Protein AF-A0A2A2G7P6-F1 (afdb_monomer_lite)

Secondary structure (DSSP, 8-state):
--HHHHHHHHHHHHHHHT-SSHHHHHHHHHHHTTT-HHHHHHHHHHHHHHHHHHHHHHHS--

Radius of gyration: 12.68 Å; chains: 1; bounding box: 36×20×34 Å

Structure (mmCIF, N/CA/C/O backbone):
data_AF-A0A2A2G7P6-F1
#
_entry.id   AF-A0A2A2G7P6-F1
#
loop_
_atom_site.group_PDB
_atom_site.id
_atom_site.type_symbol
_atom_site.label_atom_id
_atom_site.label_alt_id
_atom_site.label_comp_id
_atom_site.label_asym_id
_atom_site.label_entity_id
_atom_site.label_seq_id
_atom_site.pdbx_PDB_ins_code
_atom_site.Cartn_x
_atom_site.Cartn_y
_atom_site.Cartn_z
_atom_site.occupancy
_atom_site.B_iso_or_equiv
_atom_site.auth_seq_id
_atom_site.auth_comp_id
_atom_site.auth_asym_id
_atom_site.auth_atom_id
_atom_site.pdbx_PDB_model_num
ATOM 1 N N . MET A 1 1 ? -11.580 -11.678 -4.623 1.00 61.31 1 MET A N 1
ATOM 2 C CA . MET A 1 1 ? -11.321 -10.619 -3.621 1.00 61.31 1 MET A CA 1
ATOM 3 C C . MET A 1 1 ? -12.565 -9.758 -3.524 1.00 61.31 1 MET A C 1
ATOM 5 O O . MET A 1 1 ? -13.222 -9.586 -4.539 1.00 61.31 1 MET A O 1
ATOM 9 N N . ASP A 1 2 ? -12.899 -9.266 -2.333 1.00 80.56 2 ASP A N 1
ATOM 10 C CA . ASP A 1 2 ? -14.013 -8.330 -2.134 1.00 80.56 2 ASP A CA 1
ATOM 11 C C . ASP A 1 2 ? -13.751 -7.023 -2.896 1.00 80.56 2 ASP A C 1
ATOM 13 O O . ASP A 1 2 ? -12.676 -6.436 -2.754 1.00 80.56 2 ASP A O 1
ATOM 17 N N . GLN A 1 3 ? -14.709 -6.563 -3.698 1.00 80.12 3 GLN A N 1
ATOM 18 C CA . GLN A 1 3 ? -14.535 -5.414 -4.595 1.00 80.12 3 GLN A CA 1
ATOM 19 C C . GLN A 1 3 ? -14.226 -4.125 -3.810 1.00 80.12 3 GLN A C 1
ATOM 21 O O . GLN A 1 3 ? -13.296 -3.393 -4.142 1.00 80.12 3 GLN A O 1
ATOM 26 N N . SER A 1 4 ? -14.903 -3.924 -2.677 1.00 82.00 4 SER A N 1
ATOM 27 C CA . SER A 1 4 ? -14.667 -2.808 -1.748 1.00 82.00 4 SER A CA 1
ATOM 28 C C . SER A 1 4 ? -13.274 -2.827 -1.118 1.00 82.00 4 SER A C 1
ATOM 30 O O . SER A 1 4 ? -12.710 -1.788 -0.778 1.00 82.00 4 SER A O 1
ATOM 32 N N . ARG A 1 5 ? -12.708 -4.023 -0.934 1.00 81.94 5 ARG A N 1
ATOM 33 C CA . ARG A 1 5 ? -11.362 -4.186 -0.383 1.00 81.94 5 ARG A CA 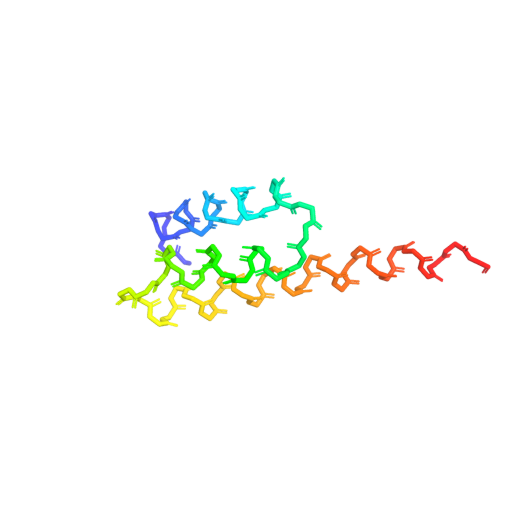1
ATOM 34 C C . ARG A 1 5 ? -10.302 -3.886 -1.432 1.00 81.94 5 ARG A C 1
ATOM 36 O O . ARG A 1 5 ? -9.262 -3.339 -1.085 1.00 81.94 5 ARG A O 1
ATOM 43 N N . TRP A 1 6 ? -10.579 -4.215 -2.690 1.00 84.75 6 TRP A N 1
ATOM 44 C CA . TRP A 1 6 ? -9.667 -3.930 -3.788 1.00 84.75 6 TRP A CA 1
ATOM 45 C C . TRP A 1 6 ? -9.562 -2.432 -4.076 1.00 84.75 6 TRP A C 1
ATOM 47 O O . TRP A 1 6 ? -8.453 -1.917 -4.114 1.00 84.75 6 TRP A O 1
ATOM 57 N N . GLN A 1 7 ? -10.683 -1.704 -4.073 1.00 86.81 7 GLN A N 1
ATOM 58 C CA . GLN A 1 7 ? -10.656 -0.244 -4.233 1.00 86.81 7 GLN A CA 1
ATOM 59 C C . GLN A 1 7 ? -9.858 0.478 -3.140 1.00 86.81 7 GLN A C 1
ATOM 61 O O . GLN A 1 7 ? -9.161 1.448 -3.418 1.00 86.81 7 GLN A O 1
ATOM 66 N N . LYS A 1 8 ? -9.922 -0.002 -1.890 1.00 87.69 8 LYS A N 1
ATOM 67 C CA . LYS A 1 8 ? -9.078 0.537 -0.813 1.00 87.69 8 LYS A CA 1
ATOM 68 C C . LYS A 1 8 ? -7.594 0.296 -1.067 1.00 87.69 8 LYS A C 1
ATOM 70 O O . LYS A 1 8 ? -6.789 1.163 -0.759 1.00 87.69 8 LYS A O 1
ATOM 75 N N . ILE A 1 9 ? -7.239 -0.879 -1.583 1.00 88.31 9 ILE A N 1
ATOM 76 C CA . ILE A 1 9 ? -5.849 -1.204 -1.909 1.00 88.31 9 ILE A CA 1
ATOM 77 C C . ILE A 1 9 ? -5.362 -0.313 -3.047 1.00 88.31 9 ILE A C 1
ATOM 79 O O . ILE A 1 9 ? -4.290 0.261 -2.910 1.00 88.31 9 ILE A O 1
ATOM 83 N N . GLU A 1 10 ? -6.154 -0.157 -4.109 1.00 88.75 10 GLU A N 1
ATOM 84 C CA . GLU A 1 10 ? -5.819 0.710 -5.242 1.00 88.75 10 GLU A CA 1
ATOM 85 C C . GLU A 1 10 ? -5.591 2.155 -4.800 1.00 88.75 10 GLU A C 1
ATOM 87 O O . GLU A 1 10 ? -4.535 2.693 -5.093 1.00 88.75 10 GLU A O 1
ATOM 92 N N . LEU A 1 11 ? -6.500 2.749 -4.018 1.00 91.12 11 LEU A N 1
ATOM 93 C CA . LEU A 1 11 ? -6.342 4.127 -3.528 1.00 91.12 11 LEU A CA 1
ATOM 94 C C . LEU A 1 11 ? -5.047 4.328 -2.729 1.00 91.12 11 LEU A C 1
ATOM 96 O O . LEU A 1 11 ? -4.308 5.276 -2.974 1.00 91.12 1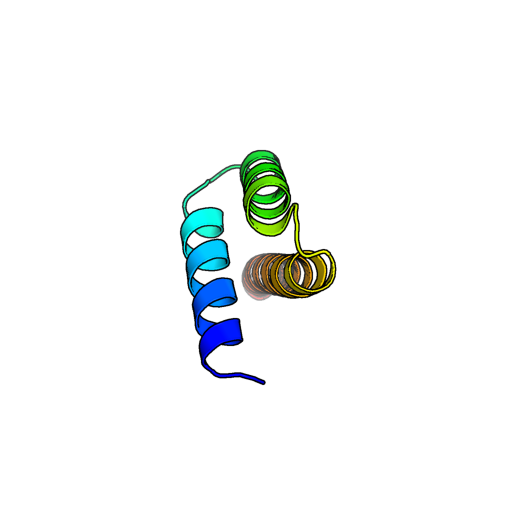1 LEU A O 1
ATOM 100 N N . ILE A 1 12 ? -4.758 3.419 -1.792 1.00 91.06 12 ILE A N 1
ATOM 101 C CA . ILE A 1 12 ? -3.546 3.503 -0.964 1.00 91.06 12 ILE A CA 1
ATOM 102 C C . ILE A 1 12 ? -2.295 3.321 -1.828 1.00 91.06 12 ILE A C 1
ATOM 104 O O . ILE A 1 12 ? -1.283 3.971 -1.585 1.00 91.06 12 ILE A O 1
ATOM 108 N N . LEU A 1 13 ? -2.339 2.420 -2.809 1.00 90.06 13 LEU A N 1
ATOM 109 C CA . LEU A 1 13 ? -1.210 2.151 -3.692 1.00 90.06 13 LEU A CA 1
ATOM 110 C C . LEU A 1 13 ? -0.943 3.332 -4.633 1.00 90.06 13 LEU A C 1
ATOM 112 O O . LEU A 1 13 ? 0.212 3.703 -4.802 1.00 90.06 13 LEU A O 1
ATOM 116 N N . ASP A 1 14 ? -1.992 3.930 -5.197 1.00 89.81 14 ASP A N 1
ATOM 117 C CA . ASP A 1 14 ? -1.903 5.084 -6.096 1.00 89.81 14 ASP A CA 1
ATOM 118 C C . ASP A 1 14 ? -1.322 6.298 -5.356 1.00 89.81 14 ASP A C 1
ATOM 120 O O . ASP A 1 14 ? -0.317 6.855 -5.790 1.00 89.81 14 ASP A O 1
ATOM 124 N N . GLU A 1 15 ? -1.846 6.616 -4.161 1.00 91.88 15 GLU A N 1
ATOM 125 C CA . GLU A 1 15 ? -1.272 7.659 -3.297 1.00 91.88 15 GLU A CA 1
ATOM 126 C C 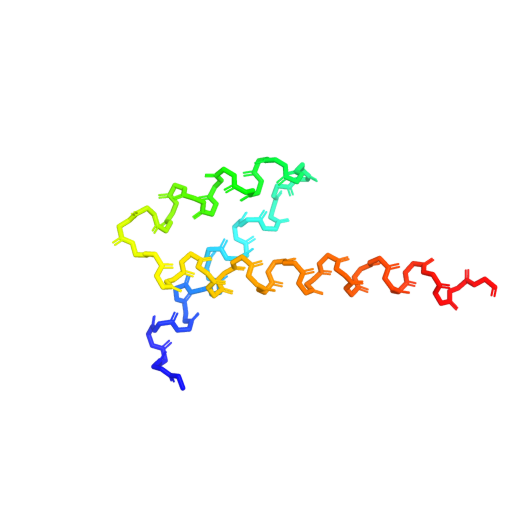. GLU A 1 15 ? 0.175 7.344 -2.904 1.00 91.88 15 GLU A C 1
ATOM 128 O O . GLU A 1 15 ? 1.030 8.227 -2.970 1.00 91.88 15 GLU A O 1
ATOM 133 N N . ALA A 1 16 ? 0.484 6.095 -2.538 1.00 90.44 16 ALA A N 1
ATOM 134 C CA . ALA A 1 16 ? 1.851 5.707 -2.205 1.00 90.44 16 ALA A CA 1
ATOM 135 C C . ALA A 1 16 ? 2.799 5.938 -3.392 1.00 90.44 16 ALA A C 1
ATOM 137 O O . ALA A 1 16 ? 3.887 6.465 -3.207 1.00 90.44 16 ALA A O 1
ATOM 138 N N . LEU A 1 17 ? 2.395 5.610 -4.617 1.00 88.00 17 LEU A N 1
ATOM 139 C CA . LEU A 1 17 ? 3.237 5.783 -5.805 1.00 88.00 17 LEU A CA 1
ATOM 140 C C . LEU A 1 17 ? 3.460 7.253 -6.199 1.00 88.00 17 LEU A C 1
ATOM 142 O O . LEU A 1 17 ? 4.360 7.518 -6.992 1.00 88.00 17 LEU A O 1
ATOM 146 N N . THR A 1 18 ? 2.708 8.207 -5.635 1.00 91.12 18 THR A N 1
ATOM 147 C CA . THR A 1 18 ? 2.983 9.644 -5.830 1.00 91.12 18 THR A CA 1
ATOM 148 C C . THR A 1 18 ? 4.239 10.122 -5.100 1.00 91.12 18 THR A C 1
ATOM 150 O O . THR A 1 18 ? 4.811 11.145 -5.477 1.00 91.12 18 THR A O 1
ATOM 153 N N . PHE A 1 19 ? 4.688 9.396 -4.072 1.00 89.12 19 PHE A N 1
ATOM 154 C CA . PHE A 1 19 ? 5.935 9.706 -3.381 1.00 89.12 19 PHE A CA 1
ATOM 155 C C . PHE A 1 19 ? 7.121 9.152 -4.173 1.00 89.12 19 PHE A C 1
ATOM 157 O O . PHE A 1 19 ? 7.147 7.971 -4.521 1.00 89.12 19 PHE A O 1
ATOM 164 N N . GLU A 1 20 ? 8.127 9.990 -4.415 1.00 82.25 20 GLU A N 1
ATOM 165 C CA . GLU A 1 20 ? 9.353 9.592 -5.121 1.00 82.25 20 GLU A CA 1
ATOM 166 C C . GLU A 1 20 ? 10.258 8.706 -4.253 1.00 82.25 20 GLU A C 1
ATOM 168 O O . GLU A 1 20 ? 10.946 7.819 -4.758 1.00 82.25 20 GLU A O 1
ATOM 173 N N . ASP A 1 21 ? 10.248 8.928 -2.937 1.00 87.19 21 ASP A N 1
ATOM 174 C CA . ASP A 1 21 ? 11.133 8.243 -2.005 1.00 87.19 21 ASP A CA 1
ATOM 175 C C . ASP A 1 21 ? 10.511 6.968 -1.419 1.00 87.19 21 ASP A C 1
ATOM 177 O O . ASP A 1 21 ? 9.411 6.970 -0.862 1.00 87.19 21 ASP A O 1
ATOM 181 N N . GLN A 1 22 ? 11.268 5.870 -1.481 1.00 86.00 22 GLN A N 1
ATOM 182 C CA . GLN A 1 22 ? 10.836 4.550 -1.028 1.00 86.00 22 GLN A CA 1
ATOM 183 C C . GLN A 1 22 ? 10.410 4.522 0.449 1.00 86.00 22 GLN A C 1
ATOM 185 O O . GLN A 1 22 ? 9.453 3.824 0.806 1.00 86.00 22 GLN A O 1
ATOM 190 N N . GLN A 1 23 ? 11.121 5.255 1.306 1.00 87.56 23 GLN A N 1
ATOM 191 C CA . GLN A 1 23 ? 10.864 5.306 2.740 1.00 87.56 23 GLN A CA 1
ATOM 192 C C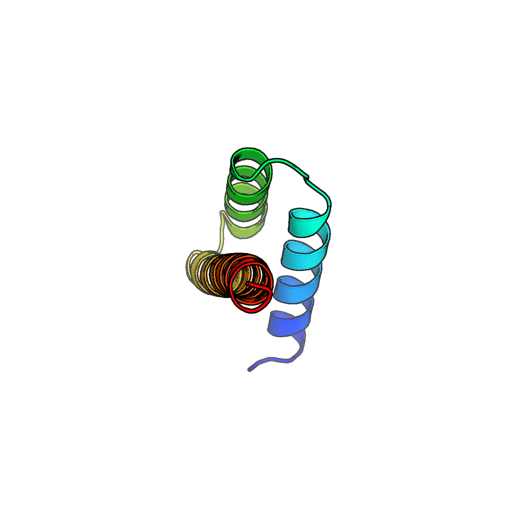 . GLN A 1 23 ? 9.550 6.041 3.018 1.00 87.56 23 GLN A C 1
ATOM 194 O O . GLN A 1 23 ? 8.742 5.564 3.819 1.00 87.56 23 GLN A O 1
ATOM 199 N N . GLN A 1 24 ? 9.280 7.129 2.290 1.00 89.69 24 GLN A N 1
ATOM 200 C CA . GLN A 1 24 ? 8.005 7.850 2.374 1.00 89.69 24 GLN A CA 1
ATOM 201 C C . GLN A 1 24 ? 6.818 6.980 1.944 1.00 89.69 24 GLN A C 1
ATOM 203 O O . GLN A 1 24 ? 5.783 6.981 2.616 1.00 89.69 24 GLN A O 1
ATOM 208 N N . GLN A 1 25 ? 6.980 6.183 0.882 1.00 90.44 25 GLN A N 1
ATOM 209 C CA . GLN A 1 25 ? 5.961 5.222 0.447 1.00 90.44 25 GLN A CA 1
ATOM 210 C C . GLN A 1 25 ? 5.636 4.202 1.551 1.00 90.44 25 GLN A C 1
ATOM 212 O O . GLN A 1 25 ? 4.467 3.934 1.835 1.00 90.44 25 GLN A O 1
ATOM 217 N N . GLU A 1 26 ? 6.659 3.630 2.194 1.00 88.25 26 GLU A N 1
ATOM 218 C CA . GLU A 1 26 ? 6.467 2.621 3.244 1.00 88.25 26 GLU A CA 1
ATOM 219 C C . GLU A 1 26 ? 5.843 3.210 4.514 1.00 88.25 26 GLU A C 1
ATOM 221 O O . GLU A 1 26 ? 4.933 2.600 5.084 1.00 88.25 26 GLU A O 1
ATOM 226 N N . GLU A 1 27 ? 6.251 4.415 4.919 1.00 91.25 27 GLU A N 1
ATOM 227 C CA . GLU A 1 27 ? 5.625 5.130 6.034 1.00 91.25 27 GLU A CA 1
ATOM 228 C C . GLU A 1 27 ? 4.152 5.458 5.769 1.00 91.25 27 GLU A C 1
ATOM 230 O O . GLU A 1 27 ? 3.320 5.349 6.677 1.00 91.25 27 GLU A O 1
ATOM 235 N N . PHE A 1 28 ? 3.815 5.866 4.543 1.00 92.12 28 PHE A N 1
ATOM 236 C CA . PHE A 1 28 ? 2.434 6.140 4.159 1.00 92.12 28 PHE A CA 1
ATOM 237 C C . PHE A 1 28 ? 1.585 4.869 4.230 1.00 92.12 28 PHE A C 1
ATOM 239 O O . PHE A 1 28 ? 0.547 4.860 4.894 1.00 92.12 28 PHE A O 1
ATOM 246 N N . VAL A 1 29 ? 2.050 3.772 3.623 1.00 90.25 29 VAL A N 1
ATOM 247 C CA . VAL A 1 29 ? 1.335 2.486 3.631 1.00 90.25 29 VAL A CA 1
ATOM 248 C C . VAL A 1 29 ? 1.156 1.958 5.056 1.00 90.25 29 VAL A C 1
ATOM 250 O O . VAL A 1 29 ? 0.080 1.456 5.393 1.00 90.25 29 VAL A O 1
ATOM 253 N N . GLU A 1 30 ? 2.164 2.101 5.920 1.00 89.62 30 GLU A N 1
ATOM 254 C CA . GLU A 1 30 ? 2.058 1.728 7.334 1.00 89.62 30 GLU A CA 1
ATOM 255 C C . GLU A 1 30 ? 1.002 2.566 8.071 1.00 89.62 30 GLU A C 1
ATOM 257 O O . GLU A 1 30 ? 0.171 2.013 8.798 1.00 89.62 30 GLU A O 1
ATOM 262 N N . LYS A 1 31 ? 0.979 3.887 7.858 1.00 90.12 31 LYS A N 1
ATOM 263 C CA . LYS A 1 31 ? -0.010 4.788 8.475 1.00 90.12 31 LYS A CA 1
ATOM 264 C C . LYS A 1 31 ? -1.426 4.529 7.948 1.00 90.12 31 LYS A C 1
ATOM 266 O O . LYS A 1 31 ? -2.354 4.447 8.752 1.00 90.12 31 LYS A O 1
ATOM 271 N N . ALA A 1 32 ? -1.590 4.339 6.641 1.00 88.38 32 ALA A N 1
ATOM 272 C CA . ALA A 1 32 ? -2.879 4.092 5.992 1.00 88.38 32 ALA A CA 1
ATOM 273 C C . ALA A 1 32 ? -3.475 2.722 6.362 1.00 88.38 32 ALA A C 1
ATOM 275 O O . ALA A 1 32 ? -4.692 2.579 6.491 1.00 88.38 32 ALA A O 1
ATOM 276 N N . CYS A 1 33 ? -2.623 1.716 6.589 1.00 88.25 33 CYS A N 1
ATOM 277 C CA . CYS A 1 33 ? -3.045 0.354 6.919 1.00 88.25 33 CYS A C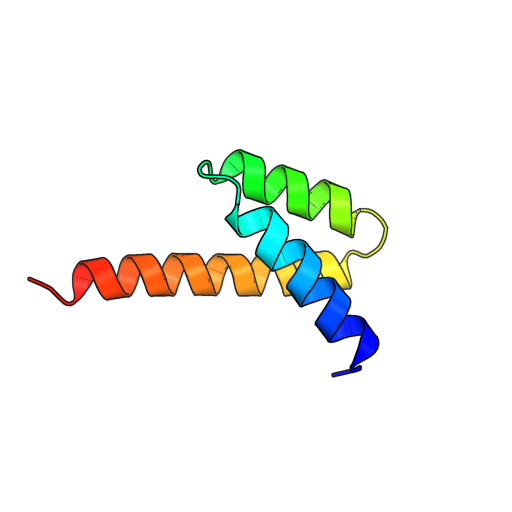A 1
ATOM 278 C C . CYS A 1 33 ? -2.938 0.013 8.415 1.00 88.25 33 CYS A C 1
ATOM 280 O O . CYS A 1 33 ? -3.172 -1.136 8.785 1.00 88.25 33 CYS A O 1
ATOM 282 N N . LYS A 1 34 ? -2.603 0.974 9.287 1.00 80.75 34 LYS A N 1
ATOM 283 C CA . LYS A 1 34 ? -2.312 0.756 10.718 1.00 80.75 34 LYS A CA 1
ATOM 284 C C . LYS A 1 34 ? -3.350 -0.082 11.494 1.00 80.75 34 LYS A C 1
ATOM 286 O O . LYS A 1 34 ? -2.932 -0.890 12.321 1.00 80.75 34 LYS A O 1
ATOM 291 N N . PRO A 1 35 ? -4.673 0.044 11.262 1.00 82.56 35 PRO A N 1
ATOM 292 C CA . PRO A 1 35 ? -5.656 -0.814 11.930 1.00 82.56 35 PRO A CA 1
ATOM 293 C C . PRO A 1 35 ? -5.849 -2.193 11.267 1.00 82.56 35 PRO A C 1
ATOM 295 O O . PRO A 1 35 ? -6.475 -3.064 11.868 1.00 82.56 35 PRO A O 1
ATOM 298 N N . ASP A 1 36 ? -5.334 -2.421 10.053 1.00 86.38 36 ASP A N 1
ATOM 299 C CA . ASP A 1 36 ? -5.566 -3.639 9.268 1.00 86.38 36 ASP A CA 1
ATOM 300 C C . ASP A 1 36 ? -4.252 -4.246 8.740 1.00 86.38 36 ASP A C 1
ATOM 302 O O . ASP A 1 36 ? -3.790 -4.005 7.621 1.00 86.38 36 ASP A O 1
ATOM 306 N N . HIS A 1 37 ? -3.662 -5.124 9.554 1.00 85.38 37 HIS A N 1
ATOM 307 C CA . HIS A 1 37 ? -2.433 -5.845 9.212 1.00 85.38 37 HIS A CA 1
ATOM 308 C C . HIS A 1 37 ? -2.548 -6.722 7.955 1.00 85.38 37 HIS A C 1
ATOM 310 O O . HIS A 1 37 ? -1.533 -6.997 7.307 1.00 85.38 37 HIS A O 1
ATOM 316 N N . LYS A 1 38 ? -3.750 -7.207 7.606 1.00 87.00 38 LYS A N 1
ATOM 317 C CA . LYS A 1 38 ? -3.934 -8.002 6.381 1.00 87.00 38 LYS A CA 1
ATOM 318 C C . LYS A 1 38 ? -3.901 -7.096 5.157 1.00 87.00 38 LYS A C 1
ATOM 320 O O . LYS A 1 38 ? -3.304 -7.485 4.155 1.00 87.00 38 LYS A O 1
ATOM 325 N N . LEU A 1 39 ? -4.515 -5.919 5.246 1.00 86.81 39 LEU A N 1
ATOM 326 C CA . LEU A 1 39 ? -4.453 -4.893 4.211 1.00 86.81 39 LEU A CA 1
ATOM 327 C C . LEU A 1 39 ? -3.007 -4.438 3.984 1.00 86.81 39 LEU A C 1
ATOM 329 O O . LEU A 1 39 ? -2.538 -4.475 2.851 1.00 86.81 39 LEU A O 1
ATOM 333 N N . TYR A 1 40 ? -2.273 -4.153 5.064 1.00 89.00 40 TYR A N 1
ATOM 334 C CA . TYR A 1 40 ? -0.858 -3.773 4.996 1.00 89.00 40 TYR A CA 1
ATOM 335 C C . TYR A 1 40 ? -0.019 -4.790 4.212 1.00 89.00 40 TYR A C 1
ATOM 337 O O . TYR A 1 40 ? 0.713 -4.423 3.295 1.00 89.00 40 TYR A O 1
ATOM 345 N N . LYS A 1 41 ? -0.153 -6.089 4.524 1.00 8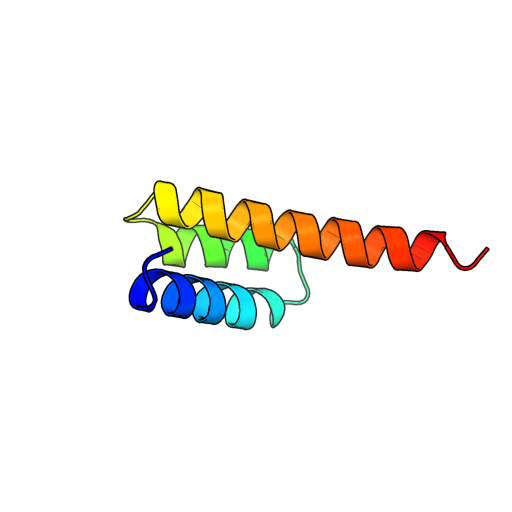8.88 41 LYS A N 1
ATOM 346 C CA . LYS A 1 41 ? 0.584 -7.145 3.811 1.00 88.88 41 LYS A CA 1
ATOM 347 C C . LYS A 1 41 ? 0.246 -7.188 2.320 1.00 88.88 41 LYS A C 1
ATOM 349 O O . LYS A 1 41 ? 1.145 -7.395 1.514 1.00 88.88 41 LYS A O 1
ATOM 354 N N . GLN A 1 42 ? -1.025 -7.001 1.959 1.00 89.62 42 GLN A N 1
ATOM 355 C CA . GLN A 1 42 ? -1.459 -7.003 0.559 1.00 89.62 42 GLN A CA 1
ATOM 356 C C . GLN A 1 42 ? -0.875 -5.813 -0.207 1.00 89.62 42 GLN A C 1
ATOM 358 O O . GLN A 1 42 ? -0.237 -6.019 -1.236 1.00 89.62 42 GLN A O 1
ATOM 363 N N . VAL A 1 43 ? -1.031 -4.597 0.327 1.00 90.12 43 VAL A N 1
ATOM 364 C CA . VAL A 1 43 ? -0.514 -3.364 -0.290 1.00 90.12 43 VAL A CA 1
ATOM 365 C C . VAL A 1 43 ? 1.008 -3.424 -0.419 1.00 90.12 43 VAL A C 1
ATOM 367 O O . VAL A 1 43 ? 1.544 -3.179 -1.494 1.00 90.12 43 VAL A O 1
ATOM 370 N N . ARG A 1 44 ? 1.716 -3.836 0.639 1.00 90.00 44 ARG A N 1
ATOM 371 C CA . ARG A 1 44 ? 3.179 -3.954 0.619 1.00 90.00 44 ARG A CA 1
ATOM 372 C C . ARG A 1 44 ? 3.673 -4.967 -0.412 1.00 90.00 44 ARG A C 1
ATOM 374 O O . ARG A 1 44 ? 4.665 -4.708 -1.084 1.00 90.00 44 ARG A O 1
ATOM 381 N N . SER A 1 45 ? 2.994 -6.107 -0.548 1.00 89.50 45 SER A N 1
ATOM 382 C CA . SER A 1 45 ? 3.376 -7.122 -1.534 1.00 89.50 45 SER A CA 1
ATOM 383 C C . SER A 1 45 ? 3.208 -6.614 -2.968 1.00 89.50 45 SER A C 1
ATOM 385 O O . SER A 1 45 ? 4.049 -6.906 -3.811 1.00 89.50 45 SER A O 1
ATOM 387 N N . LEU A 1 46 ? 2.155 -5.836 -3.238 1.00 89.44 46 LEU A N 1
ATOM 388 C CA . LEU A 1 46 ? 1.933 -5.202 -4.542 1.00 89.44 46 LEU A CA 1
ATOM 389 C C . LEU A 1 46 ? 2.961 -4.113 -4.826 1.00 89.44 46 LEU A C 1
ATOM 391 O O . LEU A 1 46 ? 3.539 -4.091 -5.907 1.00 89.44 46 LEU A O 1
ATOM 395 N N . LEU A 1 47 ? 3.229 -3.251 -3.845 1.00 88.62 47 LEU A N 1
ATOM 396 C CA . LEU A 1 47 ? 4.226 -2.194 -3.972 1.00 88.62 47 LEU A CA 1
ATOM 397 C C . LEU A 1 47 ? 5.612 -2.777 -4.279 1.00 88.62 47 LEU A C 1
ATOM 399 O O . LEU A 1 47 ? 6.320 -2.265 -5.141 1.00 88.62 47 LEU A O 1
ATOM 403 N N . ASN A 1 48 ? 5.979 -3.885 -3.627 1.00 88.19 48 ASN A N 1
ATOM 404 C CA . ASN A 1 48 ? 7.236 -4.569 -3.912 1.00 88.19 48 ASN A CA 1
ATOM 405 C C . ASN A 1 48 ? 7.257 -5.172 -5.322 1.00 88.19 48 ASN A C 1
ATOM 407 O O . ASN A 1 48 ? 8.223 -4.962 -6.043 1.00 88.19 48 ASN A O 1
ATOM 411 N N . ALA A 1 49 ? 6.170 -5.820 -5.751 1.00 88.00 49 ALA A N 1
ATOM 412 C CA . ALA A 1 49 ? 6.064 -6.357 -7.107 1.00 88.00 49 ALA A CA 1
ATOM 413 C C . ALA A 1 49 ? 6.189 -5.261 -8.184 1.00 88.00 49 ALA A C 1
ATOM 415 O O . ALA A 1 49 ? 6.825 -5.483 -9.210 1.00 88.00 49 ALA A O 1
ATOM 416 N N . ILE A 1 50 ? 5.642 -4.064 -7.942 1.00 85.56 50 ILE A N 1
ATOM 417 C CA . ILE A 1 50 ? 5.795 -2.907 -8.841 1.00 85.56 50 ILE A CA 1
ATOM 418 C C . ILE A 1 50 ? 7.254 -2.440 -8.889 1.00 85.56 50 ILE A C 1
ATOM 420 O O . ILE A 1 50 ? 7.779 -2.172 -9.969 1.00 85.56 50 ILE A O 1
ATOM 424 N N . ARG A 1 51 ? 7.937 -2.377 -7.741 1.00 83.56 51 ARG A N 1
ATOM 425 C CA . ARG A 1 51 ? 9.369 -2.032 -7.675 1.00 83.56 51 ARG A CA 1
ATOM 426 C C . ARG A 1 51 ? 10.229 -3.056 -8.410 1.00 83.56 51 ARG A C 1
ATOM 428 O O . ARG A 1 51 ? 11.115 -2.675 -9.172 1.00 83.56 51 ARG A O 1
ATOM 435 N N . GLU A 1 52 ? 9.946 -4.339 -8.214 1.00 84.69 52 GLU A N 1
ATOM 436 C CA . GLU A 1 52 ? 10.622 -5.436 -8.904 1.00 84.69 52 GLU A CA 1
ATOM 437 C C . GLU A 1 52 ? 10.383 -5.358 -10.416 1.00 84.69 52 GLU A C 1
ATOM 439 O O . GLU A 1 52 ? 11.341 -5.444 -11.176 1.00 84.69 52 GLU A O 1
ATOM 444 N N . ALA A 1 53 ? 9.152 -5.091 -10.862 1.00 81.94 53 ALA A N 1
ATOM 445 C CA . ALA A 1 53 ? 8.824 -4.925 -12.279 1.00 81.94 53 ALA A CA 1
ATOM 446 C C . ALA A 1 53 ? 9.493 -3.693 -12.919 1.00 81.94 53 ALA A C 1
ATOM 448 O O . ALA A 1 53 ? 9.956 -3.774 -14.057 1.00 81.94 53 ALA A O 1
ATOM 449 N N . ASN A 1 54 ? 9.583 -2.572 -12.196 1.00 74.75 54 ASN A N 1
ATOM 450 C CA . ASN A 1 54 ? 10.316 -1.384 -12.647 1.00 74.75 54 ASN A CA 1
ATOM 451 C C . ASN A 1 54 ? 11.825 -1.647 -12.726 1.00 74.75 54 ASN A C 1
ATOM 453 O O . ASN A 1 54 ? 12.477 -1.214 -13.671 1.00 74.75 54 ASN A O 1
ATOM 457 N N . THR A 1 55 ? 12.377 -2.393 -11.768 1.00 72.19 55 THR A N 1
ATOM 458 C CA . THR A 1 55 ? 13.803 -2.756 -11.749 1.00 72.19 55 THR A CA 1
ATOM 459 C C . THR A 1 55 ? 14.139 -3.775 -12.842 1.00 72.19 55 THR A C 1
ATOM 461 O O . THR A 1 55 ? 15.176 -3.659 -13.488 1.00 72.19 55 THR A O 1
ATOM 464 N N . ALA A 1 56 ? 13.255 -4.747 -13.083 1.00 65.38 56 ALA A N 1
ATOM 465 C CA . ALA A 1 56 ? 13.402 -5.763 -14.123 1.00 65.38 56 ALA A CA 1
ATOM 466 C C . ALA A 1 56 ? 13.315 -5.157 -15.533 1.00 65.38 56 ALA A C 1
ATOM 468 O O . ALA A 1 56 ? 14.181 -5.431 -16.357 1.00 65.38 56 ALA A O 1
ATOM 469 N N . ASN A 1 57 ? 12.362 -4.247 -15.779 1.00 56.34 57 ASN A N 1
ATOM 470 C CA . ASN A 1 57 ? 12.299 -3.497 -17.042 1.00 56.34 57 ASN A CA 1
ATOM 471 C C . ASN A 1 57 ? 13.543 -2.632 -17.282 1.00 56.34 57 ASN A C 1
ATOM 473 O O . ASN A 1 57 ? 13.918 -2.402 -18.425 1.00 56.34 57 ASN A O 1
ATOM 477 N N . PHE A 1 58 ? 14.206 -2.169 -16.221 1.00 52.06 58 PHE A N 1
ATOM 478 C CA . PHE A 1 58 ? 15.459 -1.422 -16.340 1.00 52.06 58 PHE A CA 1
ATOM 479 C C . PHE A 1 58 ? 16.671 -2.316 -16.664 1.00 52.06 58 PHE A C 1
ATOM 481 O O . PHE A 1 58 ? 17.714 -1.812 -17.074 1.00 52.06 58 PHE A O 1
ATOM 488 N N . LEU A 1 59 ? 16.558 -3.633 -16.457 1.00 53.06 59 LEU A N 1
ATOM 489 C CA . LEU A 1 59 ? 17.627 -4.611 -16.682 1.00 53.06 59 LEU A CA 1
ATOM 490 C C . LEU A 1 59 ? 17.492 -5.382 -18.005 1.00 53.06 59 LEU A C 1
ATOM 492 O O . LEU A 1 59 ? 18.477 -5.980 -18.429 1.00 53.06 59 LEU A O 1
ATOM 496 N N . GLU A 1 60 ? 16.325 -5.366 -18.658 1.00 52.38 60 GLU A N 1
ATOM 497 C CA . GLU A 1 60 ? 16.114 -6.004 -19.972 1.00 52.38 60 GLU A CA 1
ATOM 498 C C . GLU A 1 60 ? 16.609 -5.165 -21.167 1.00 52.38 60 GLU A C 1
ATOM 500 O O . GLU A 1 60 ? 16.733 -5.700 -22.266 1.00 52.38 60 GLU A O 1
ATOM 505 N N . ASP A 1 61 ? 16.968 -3.893 -20.965 1.00 45.47 61 ASP A N 1
ATOM 506 C CA . ASP A 1 61 ? 17.579 -3.037 -21.995 1.00 45.47 61 ASP A CA 1
ATOM 507 C C . ASP A 1 61 ? 19.105 -2.945 -21.782 1.00 45.47 61 ASP A C 1
ATOM 509 O O . ASP A 1 61 ? 19.643 -1.930 -21.331 1.00 45.47 61 ASP A O 1
ATOM 513 N N . ARG A 1 62 ? 19.827 -4.049 -22.018 1.00 41.25 62 ARG A N 1
ATOM 514 C CA . ARG A 1 62 ? 21.298 -4.050 -22.125 1.00 41.25 62 ARG A CA 1
ATOM 515 C C . ARG A 1 62 ? 21.832 -5.079 -23.108 1.00 41.25 62 ARG A C 1
ATOM 517 O O . ARG A 1 62 ? 21.406 -6.250 -23.037 1.00 41.25 62 ARG A O 1
#

pLDDT: mean 82.66, std 12.18, range [41.25, 92.12]

Sequence (62 aa):
MDQSRWQKIELILDEALTFEDQQQQEEFVEKACKPDHKLYKQVRSLLNAIREANTANFLEDR

Organism: NCBI:txid2032627

Foldseek 3Di:
DPPVLVVLLVVLLVVLVVDPDPVSSLVSLCVSCVVPPPSSVVSVVVNVVVVVVVVVVVVVPD